Protein AF-A0A8C3APD3-F1 (afdb_monomer)

Secondary structure (DSSP, 8-state):
-HHHHHHHHHHHHHHHHHTTHHHHHHHHHHHHHHH--SSS-HHHHHHHHHHHHHHHHHSSSPPP-S--HHHHHHHHHHH-TT--S---HHHHHHHHHHHHHHHHHHHHHHHHHHHHHHHHHHHHHHHTT--

Structure (mmCIF, N/CA/C/O backbone):
data_AF-A0A8C3APD3-F1
#
_entry.id   AF-A0A8C3APD3-F1
#
loop_
_atom_site.group_PDB
_atom_site.id
_atom_site.type_symbol
_atom_site.label_atom_id
_atom_site.label_alt_id
_atom_site.label_comp_id
_atom_site.label_asym_id
_atom_site.label_entity_id
_atom_site.label_seq_id
_atom_site.pdbx_PDB_ins_code
_atom_site.Cartn_x
_atom_site.Cartn_y
_atom_site.Cartn_z
_atom_site.occupancy
_atom_site.B_iso_or_equiv
_atom_site.auth_seq_id
_atom_site.auth_comp_id
_atom_site.auth_asym_id
_atom_site.auth_atom_id
_atom_site.pdbx_PDB_model_num
ATOM 1 N N . MET A 1 1 ? -29.925 -11.216 24.680 1.00 54.53 1 MET A N 1
ATOM 2 C CA . MET A 1 1 ? -28.577 -10.603 24.605 1.00 54.53 1 MET A CA 1
ATOM 3 C C . MET A 1 1 ? -27.902 -10.815 23.244 1.00 54.53 1 MET A C 1
ATOM 5 O O . MET A 1 1 ? -27.224 -9.909 22.785 1.00 54.53 1 MET A O 1
ATOM 9 N N . GLU A 1 2 ? -28.153 -11.927 22.549 1.00 54.06 2 GLU A N 1
ATOM 10 C CA . GLU A 1 2 ? -27.568 -12.271 21.234 1.00 54.06 2 GLU A CA 1
ATOM 11 C C . GLU A 1 2 ? -27.875 -11.278 20.083 1.00 54.06 2 GLU A C 1
ATOM 13 O O . GLU A 1 2 ? -27.003 -10.958 19.279 1.00 54.06 2 GLU A O 1
ATOM 18 N N . LYS A 1 3 ? -29.074 -10.674 20.060 1.00 59.50 3 LYS A N 1
ATOM 19 C CA . LYS A 1 3 ? -29.443 -9.626 19.078 1.00 59.50 3 LYS A CA 1
ATOM 20 C C . LYS A 1 3 ? -28.635 -8.319 19.185 1.00 59.50 3 LYS A C 1
ATOM 22 O O . LYS A 1 3 ? -28.562 -7.578 18.218 1.00 59.50 3 LYS A O 1
ATOM 27 N N . MET A 1 4 ? -28.056 -8.002 20.348 1.00 57.38 4 MET A N 1
ATOM 28 C CA . MET A 1 4 ? -27.263 -6.771 20.524 1.00 57.38 4 MET A CA 1
ATOM 29 C C . MET A 1 4 ? -25.789 -6.961 20.154 1.00 57.38 4 MET A C 1
ATOM 31 O O . MET A 1 4 ? -25.156 -6.014 19.693 1.00 57.38 4 MET A O 1
ATOM 35 N N . ALA A 1 5 ? -25.243 -8.166 20.355 1.00 63.50 5 ALA A N 1
ATOM 36 C CA . ALA A 1 5 ? -23.884 -8.498 19.926 1.00 63.50 5 ALA A CA 1
ATOM 37 C C . ALA A 1 5 ? -23.772 -8.438 18.395 1.00 63.50 5 ALA A C 1
ATOM 39 O O . ALA A 1 5 ? -22.878 -7.783 17.870 1.00 63.50 5 ALA A O 1
ATOM 40 N N . THR A 1 6 ? -24.767 -8.990 17.699 1.00 82.56 6 THR A N 1
ATOM 41 C CA . THR A 1 6 ? -24.852 -8.979 16.231 1.00 82.56 6 THR A CA 1
ATOM 42 C C . THR A 1 6 ? -24.998 -7.573 15.645 1.00 82.56 6 THR A C 1
ATOM 44 O O . THR A 1 6 ? -24.350 -7.274 14.647 1.00 82.56 6 THR A O 1
ATOM 47 N N . GLN A 1 7 ? -25.763 -6.676 16.281 1.00 89.31 7 GLN A N 1
ATOM 48 C CA . GLN A 1 7 ? -25.862 -5.283 15.821 1.00 89.31 7 GLN A CA 1
ATOM 49 C C . GLN A 1 7 ? -24.523 -4.542 15.940 1.00 89.31 7 GLN A C 1
ATOM 51 O O . GLN A 1 7 ? -24.097 -3.883 14.999 1.00 89.31 7 GLN A O 1
ATOM 56 N N . ARG A 1 8 ? -23.815 -4.688 17.069 1.00 89.62 8 ARG A N 1
ATOM 57 C CA . ARG A 1 8 ? -22.493 -4.062 17.255 1.00 89.62 8 ARG A CA 1
ATOM 58 C C . ARG A 1 8 ? -21.458 -4.582 16.260 1.00 89.62 8 ARG A C 1
ATOM 60 O O . ARG A 1 8 ? -20.621 -3.816 15.792 1.00 89.62 8 ARG A O 1
ATOM 67 N N . GLU A 1 9 ? -21.502 -5.874 15.953 1.00 92.12 9 GLU A N 1
ATOM 68 C CA . GLU A 1 9 ? -20.635 -6.491 14.947 1.00 92.12 9 GLU A CA 1
ATOM 69 C C . GLU A 1 9 ? -20.929 -5.960 13.538 1.00 92.12 9 GLU A C 1
ATOM 71 O O . GLU A 1 9 ? -19.994 -5.661 12.795 1.00 92.12 9 GLU A O 1
ATOM 76 N N . GLN A 1 10 ? -22.207 -5.785 13.189 1.00 93.31 10 GLN A N 1
ATOM 77 C CA . GLN A 1 10 ? -22.621 -5.187 11.916 1.00 93.31 10 GLN A CA 1
ATOM 78 C C . GLN A 1 10 ? -22.168 -3.731 11.802 1.00 93.31 10 GLN A C 1
ATOM 80 O O . GLN A 1 10 ? -21.517 -3.376 10.822 1.00 93.31 10 GLN A O 1
ATOM 85 N N . ASP A 1 11 ? -22.409 -2.918 12.831 1.00 95.06 11 ASP A N 1
ATOM 86 C CA . ASP A 1 11 ? -21.998 -1.512 12.848 1.00 95.06 11 ASP A CA 1
ATOM 87 C C . ASP A 1 11 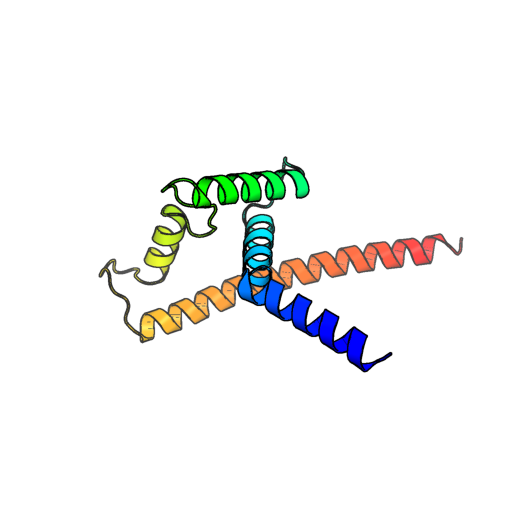? -20.469 -1.374 12.700 1.00 95.06 11 ASP A C 1
ATOM 89 O O . ASP A 1 11 ? -19.970 -0.501 11.982 1.00 95.06 11 ASP A O 1
ATOM 93 N N . ALA A 1 12 ? -19.702 -2.265 13.342 1.00 95.25 12 ALA A N 1
ATOM 94 C CA . ALA A 1 12 ? -18.250 -2.314 13.204 1.00 95.25 12 ALA A CA 1
ATOM 95 C C . ALA A 1 12 ? -17.817 -2.712 11.783 1.00 95.25 12 ALA A C 1
ATOM 97 O O . ALA A 1 12 ? -16.925 -2.079 11.212 1.00 95.25 12 ALA A O 1
ATOM 98 N N . ALA A 1 13 ? -18.446 -3.730 11.191 1.00 93.50 13 ALA A N 1
ATOM 99 C CA . ALA A 1 13 ? -18.159 -4.156 9.823 1.00 93.50 13 ALA A CA 1
ATOM 100 C C . ALA A 1 13 ? -18.458 -3.042 8.804 1.00 93.50 13 ALA A C 1
ATOM 102 O O . ALA A 1 13 ? -17.636 -2.769 7.921 1.00 93.50 13 ALA A O 1
ATOM 103 N N . ASP A 1 14 ? -19.583 -2.348 8.969 1.00 96.56 14 ASP A N 1
ATOM 104 C CA . ASP A 1 14 ? -19.981 -1.230 8.118 1.00 96.56 14 ASP A CA 1
ATOM 105 C C . ASP A 1 14 ? -19.019 -0.052 8.247 1.00 96.56 14 ASP A C 1
ATOM 107 O O . ASP A 1 14 ? -18.625 0.535 7.235 1.00 96.56 14 ASP A O 1
ATOM 111 N N . TYR A 1 15 ? -18.563 0.260 9.463 1.00 97.19 15 TYR A N 1
ATOM 112 C CA . TYR A 1 15 ? -17.534 1.274 9.680 1.00 97.19 15 TYR A CA 1
ATOM 113 C C . TYR A 1 15 ? -16.233 0.925 8.944 1.00 97.19 15 TYR A C 1
ATOM 115 O O . TYR A 1 15 ? -15.699 1.750 8.196 1.00 97.19 15 TYR A O 1
ATOM 123 N N . LEU A 1 16 ? -15.733 -0.306 9.099 1.00 96.56 16 LEU A N 1
ATOM 124 C CA . LEU A 1 16 ? -14.496 -0.751 8.448 1.00 96.56 16 LEU A CA 1
ATOM 125 C C . LEU A 1 16 ? -14.590 -0.656 6.923 1.00 96.56 16 LEU A C 1
ATOM 127 O O . LEU A 1 16 ? -13.653 -0.177 6.280 1.00 96.56 16 LEU A O 1
ATOM 131 N N . LYS A 1 17 ? -15.728 -1.067 6.354 1.00 95.12 17 LYS A N 1
ATOM 132 C CA . LYS A 1 17 ? -15.983 -1.018 4.912 1.00 95.12 17 LYS A CA 1
ATOM 133 C C . LYS A 1 17 ? -16.125 0.415 4.407 1.00 95.12 17 LYS A C 1
ATOM 135 O O . LYS A 1 17 ? -15.492 0.784 3.420 1.00 95.12 17 LYS A O 1
ATOM 140 N N . LYS A 1 18 ? -16.910 1.247 5.098 1.00 96.75 18 LYS A N 1
ATOM 141 C CA . LYS A 1 18 ? -17.112 2.664 4.755 1.00 96.75 18 LYS A CA 1
ATOM 142 C C . LYS A 1 18 ? -15.790 3.427 4.705 1.00 96.75 18 LYS A C 1
ATOM 144 O O . LYS A 1 18 ? -15.596 4.254 3.817 1.0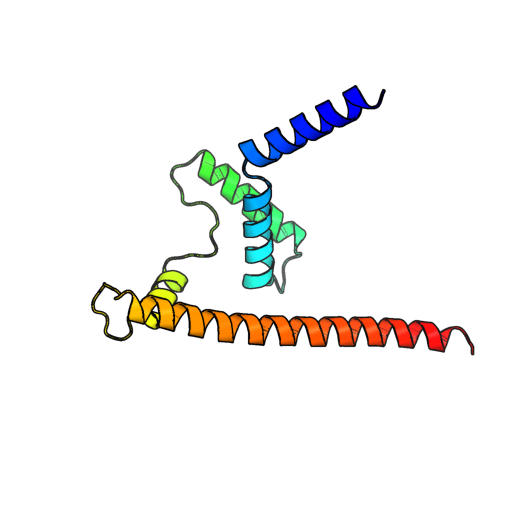0 96.75 18 LYS A O 1
ATOM 149 N N . HIS A 1 19 ? -14.883 3.135 5.633 1.00 94.50 19 HIS A N 1
ATOM 150 C CA . HIS A 1 19 ? -13.581 3.793 5.731 1.00 94.50 19 HIS A CA 1
ATOM 151 C C . HIS A 1 19 ? -12.449 3.060 4.997 1.00 94.50 19 HIS A C 1
ATOM 153 O O . HIS A 1 19 ? -11.302 3.495 5.088 1.00 94.50 19 HIS A O 1
ATOM 159 N N . LYS A 1 20 ? -12.754 1.987 4.251 1.00 93.94 20 LYS A N 1
ATOM 160 C CA . LYS A 1 20 ? -11.786 1.196 3.471 1.00 93.94 20 LYS A CA 1
ATOM 161 C C . LYS A 1 20 ? -10.565 0.746 4.285 1.00 93.94 20 LYS A C 1
ATOM 163 O O . LYS A 1 20 ? -9.421 0.770 3.823 1.00 93.94 20 LYS A O 1
ATOM 168 N N . ILE A 1 21 ? -10.801 0.395 5.551 1.00 94.94 21 ILE A N 1
ATOM 169 C CA . ILE A 1 21 ? -9.747 -0.039 6.475 1.00 94.94 21 ILE A CA 1
ATOM 170 C C . ILE A 1 21 ? -9.082 -1.346 6.008 1.00 94.94 21 ILE A C 1
ATOM 172 O O . ILE A 1 21 ?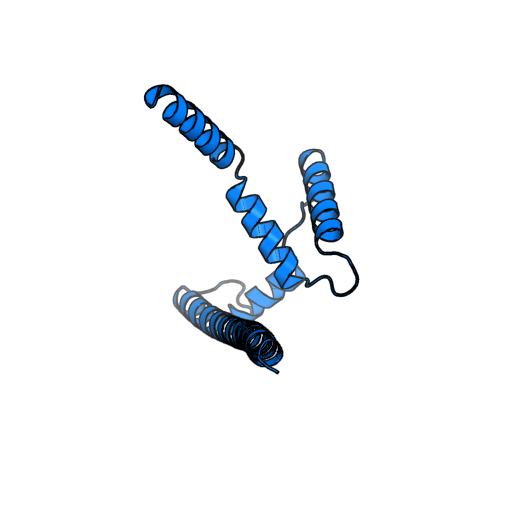 -7.853 -1.428 6.098 1.00 94.94 21 ILE A O 1
ATOM 176 N N . PRO A 1 22 ? -9.815 -2.351 5.480 1.00 92.75 22 PRO A N 1
ATOM 177 C CA . PRO A 1 22 ? -9.192 -3.552 4.922 1.00 92.75 22 PRO A CA 1
ATOM 178 C C . PRO A 1 22 ? -8.202 -3.245 3.790 1.00 92.75 22 PRO A C 1
ATOM 180 O O . PRO A 1 22 ? -7.073 -3.730 3.814 1.00 92.75 22 PRO A O 1
ATOM 183 N N . GLU A 1 23 ? -8.584 -2.386 2.848 1.00 90.75 23 GLU A N 1
ATOM 184 C CA . GLU A 1 23 ? -7.764 -1.992 1.700 1.00 90.75 23 GLU A CA 1
A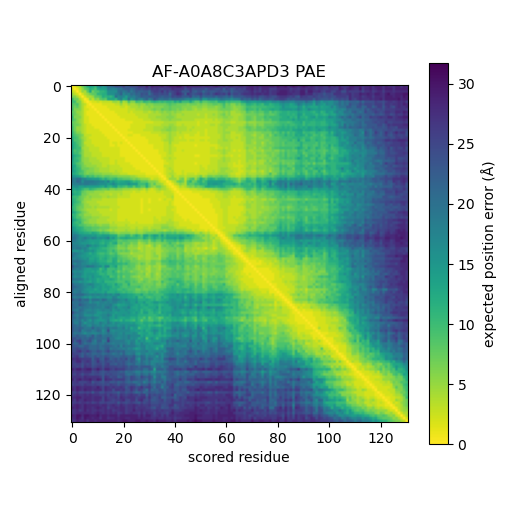TOM 185 C C . GLU A 1 23 ? -6.526 -1.199 2.141 1.00 90.75 23 GLU A C 1
ATOM 187 O O . GLU A 1 23 ? -5.426 -1.392 1.618 1.00 90.75 23 GLU A O 1
ATOM 192 N N . LEU A 1 24 ? -6.678 -0.337 3.152 1.00 91.69 24 LEU A N 1
ATOM 193 C CA . LEU A 1 24 ? -5.555 0.364 3.772 1.00 91.69 24 LEU A CA 1
ATOM 194 C C . LEU A 1 24 ? -4.547 -0.623 4.379 1.00 91.69 24 LEU A C 1
ATOM 196 O O . LEU A 1 24 ? -3.342 -0.490 4.152 1.00 91.69 24 LEU A O 1
ATOM 200 N N . LEU A 1 25 ? -5.022 -1.617 5.135 1.00 91.94 25 LEU A N 1
ATOM 201 C CA . LEU A 1 25 ? -4.163 -2.641 5.733 1.00 91.94 25 LEU A CA 1
ATOM 202 C C . LEU A 1 25 ? -3.479 -3.501 4.665 1.00 91.94 25 LEU A C 1
ATOM 204 O O . LEU A 1 25 ? -2.288 -3.797 4.792 1.00 91.94 25 LEU A O 1
ATOM 208 N N . GLU A 1 26 ? -4.185 -3.869 3.599 1.00 89.88 26 GLU A N 1
ATOM 209 C CA . GLU A 1 26 ? -3.612 -4.607 2.471 1.00 89.88 26 GLU A CA 1
ATOM 210 C C . GLU A 1 26 ? -2.486 -3.814 1.791 1.00 89.88 26 GLU A C 1
ATOM 212 O O . GLU A 1 26 ? -1.405 -4.356 1.543 1.00 89.88 26 GLU A O 1
ATOM 217 N N . ASN A 1 27 ? -2.676 -2.512 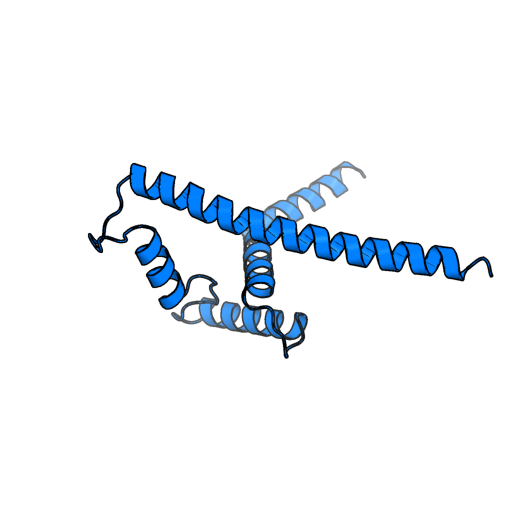1.568 1.00 89.06 27 ASN A N 1
ATOM 218 C CA . ASN A 1 27 ? -1.638 -1.657 0.994 1.00 89.06 27 ASN A CA 1
ATOM 219 C C . ASN A 1 27 ? -0.428 -1.513 1.936 1.00 89.06 27 ASN A C 1
ATOM 221 O O . ASN A 1 27 ? 0.713 -1.724 1.526 1.00 89.06 27 ASN A O 1
ATOM 225 N N . LEU A 1 28 ? -0.658 -1.217 3.221 1.00 90.50 28 LEU A N 1
ATOM 226 C CA . LEU A 1 28 ? 0.403 -1.074 4.227 1.00 90.50 28 LEU A CA 1
ATOM 227 C C . LEU A 1 28 ? 1.235 -2.352 4.385 1.00 90.50 28 LEU A C 1
ATOM 229 O O . LEU A 1 28 ? 2.467 -2.303 4.435 1.00 90.50 28 LEU A O 1
ATOM 233 N N . THR A 1 29 ? 0.574 -3.507 4.438 1.00 89.62 29 THR A N 1
ATOM 234 C CA . THR A 1 29 ? 1.259 -4.802 4.525 1.00 89.62 29 THR A CA 1
ATOM 235 C C . THR A 1 29 ? 2.020 -5.114 3.241 1.00 89.62 29 THR A C 1
ATOM 237 O O . THR A 1 29 ? 3.172 -5.547 3.307 1.00 89.62 29 THR A O 1
ATOM 240 N N . SER A 1 30 ? 1.445 -4.818 2.075 1.00 89.69 30 SER A N 1
ATOM 241 C CA . SER A 1 30 ? 2.129 -4.962 0.787 1.00 89.69 30 SER A CA 1
ATOM 242 C C . SER A 1 30 ? 3.376 -4.073 0.697 1.00 89.69 30 SER A C 1
ATOM 244 O O . SER A 1 30 ? 4.438 -4.556 0.298 1.00 89.69 30 SER A O 1
ATOM 246 N N . MET A 1 31 ? 3.301 -2.819 1.159 1.00 87.88 31 MET A N 1
ATOM 247 C CA . MET A 1 31 ? 4.452 -1.914 1.288 1.00 87.88 31 MET A CA 1
ATOM 248 C C . MET A 1 31 ? 5.526 -2.480 2.212 1.00 87.88 31 MET A C 1
ATOM 250 O O . MET A 1 31 ? 6.703 -2.490 1.851 1.00 87.88 31 MET A O 1
ATOM 254 N N . LEU A 1 32 ? 5.137 -3.022 3.366 1.00 89.56 32 LEU A N 1
ATOM 255 C CA . LEU A 1 32 ? 6.080 -3.626 4.303 1.00 89.56 32 LEU A CA 1
ATOM 256 C C . LEU A 1 32 ? 6.848 -4.800 3.672 1.00 89.56 32 LEU A C 1
ATOM 258 O O . LEU A 1 32 ? 8.064 -4.914 3.848 1.00 89.56 32 LEU A O 1
ATOM 262 N N . PHE A 1 33 ? 6.162 -5.661 2.915 1.00 86.00 33 PHE A N 1
ATOM 263 C CA . PHE A 1 33 ? 6.793 -6.793 2.231 1.00 86.00 33 PHE A CA 1
ATOM 264 C C . PHE A 1 33 ? 7.661 -6.376 1.045 1.00 86.00 33 PHE A C 1
ATOM 266 O O . PHE A 1 33 ? 8.706 -6.994 0.820 1.00 86.00 33 PHE A O 1
ATOM 273 N N . PHE A 1 34 ? 7.227 -5.364 0.293 1.00 84.12 34 PHE A N 1
ATOM 274 C CA . PHE A 1 34 ? 7.941 -4.863 -0.874 1.00 84.12 34 PHE A CA 1
ATOM 275 C C . PHE A 1 34 ? 9.236 -4.158 -0.477 1.00 84.12 34 PHE A C 1
ATOM 277 O O . PHE A 1 34 ? 10.313 -4.562 -0.912 1.00 84.12 34 PHE A O 1
ATOM 284 N N . TYR A 1 35 ? 9.137 -3.143 0.385 1.00 84.88 35 TYR A N 1
ATOM 285 C CA . TYR A 1 35 ? 10.290 -2.341 0.784 1.00 84.88 35 TYR A CA 1
ATOM 286 C C . TYR A 1 35 ? 11.208 -3.075 1.750 1.00 84.88 35 TYR A C 1
ATOM 288 O O . TYR A 1 35 ? 12.388 -2.743 1.802 1.00 84.88 35 TYR A O 1
ATOM 296 N N . ARG A 1 36 ? 10.675 -4.059 2.494 1.00 85.00 36 ARG A N 1
ATOM 297 C CA . ARG A 1 36 ? 11.381 -4.844 3.515 1.00 85.00 36 ARG A CA 1
ATOM 298 C C . ARG A 1 36 ? 12.350 -3.949 4.294 1.00 85.00 36 ARG A C 1
ATOM 300 O O . ARG A 1 36 ? 13.551 -4.009 4.027 1.00 85.00 36 ARG A O 1
ATOM 307 N N . PRO A 1 37 ? 11.856 -3.118 5.228 1.00 77.38 37 PRO A N 1
ATOM 308 C CA . PRO A 1 37 ? 12.694 -2.150 5.923 1.00 77.38 37 PRO A CA 1
ATOM 309 C C . PRO A 1 37 ? 13.794 -2.894 6.692 1.00 77.38 37 PRO A C 1
ATOM 311 O O . PRO A 1 37 ? 13.573 -3.432 7.770 1.00 77.38 37 PRO A O 1
ATOM 314 N N . GLY A 1 38 ? 14.976 -3.005 6.079 1.00 70.94 38 GLY A N 1
ATOM 315 C CA . GLY A 1 38 ? 16.077 -3.826 6.586 1.00 70.94 38 GLY A CA 1
ATOM 316 C C . GLY A 1 38 ? 16.794 -3.187 7.771 1.00 70.94 38 GLY A C 1
ATOM 317 O O . GLY A 1 38 ? 17.469 -3.881 8.521 1.00 70.94 38 GLY A O 1
ATOM 318 N N . GLN A 1 39 ? 16.629 -1.873 7.938 1.00 63.88 39 GLN A N 1
ATOM 319 C CA . GLN A 1 39 ? 17.281 -1.065 8.970 1.00 63.88 39 GLN A CA 1
ATOM 320 C C . GLN A 1 39 ? 16.282 -0.341 9.897 1.00 63.88 39 GLN A C 1
ATOM 322 O O . GLN A 1 39 ? 16.646 0.009 11.014 1.00 63.88 39 GLN A O 1
ATOM 327 N N . LYS A 1 40 ? 15.020 -0.150 9.477 1.00 78.06 40 LYS A N 1
ATOM 328 C CA . LYS A 1 40 ? 13.942 0.465 10.280 1.00 78.06 40 LYS A CA 1
ATOM 329 C C . LYS A 1 40 ? 13.048 -0.615 10.886 1.00 78.06 40 LYS A C 1
ATOM 331 O O . LYS A 1 40 ? 12.748 -1.610 10.224 1.00 78.06 40 LYS A O 1
ATOM 336 N N . LYS A 1 41 ? 12.559 -0.424 12.116 1.00 89.06 41 LYS A N 1
ATOM 337 C CA . LYS A 1 41 ? 11.589 -1.368 12.693 1.00 89.06 41 LYS A CA 1
ATOM 338 C C . LYS A 1 41 ? 10.282 -1.315 11.881 1.00 89.06 41 LYS A C 1
ATOM 340 O O . LYS A 1 41 ? 9.831 -0.219 11.550 1.00 89.06 41 LYS A O 1
ATOM 345 N N . PRO A 1 42 ? 9.613 -2.456 11.619 1.00 90.19 42 PRO A N 1
ATOM 346 C CA . PRO A 1 42 ? 8.359 -2.500 10.858 1.00 90.19 42 PRO A CA 1
ATOM 347 C C . PRO A 1 42 ? 7.295 -1.508 11.336 1.00 90.19 42 PRO A C 1
ATOM 349 O O . PRO A 1 42 ? 6.626 -0.872 10.531 1.00 90.19 42 PRO A O 1
ATOM 352 N N . ARG A 1 43 ? 7.172 -1.335 12.657 1.00 92.50 43 ARG A N 1
ATOM 353 C CA . ARG A 1 43 ? 6.234 -0.386 13.264 1.00 92.50 43 ARG A CA 1
ATOM 354 C C . ARG A 1 43 ? 6.532 1.063 12.876 1.00 92.50 43 ARG A C 1
ATOM 356 O O . ARG A 1 43 ? 5.609 1.787 12.541 1.00 92.50 43 ARG A O 1
ATOM 363 N N . GLU A 1 44 ? 7.793 1.481 12.942 1.00 93.19 44 GLU A N 1
ATOM 364 C CA . 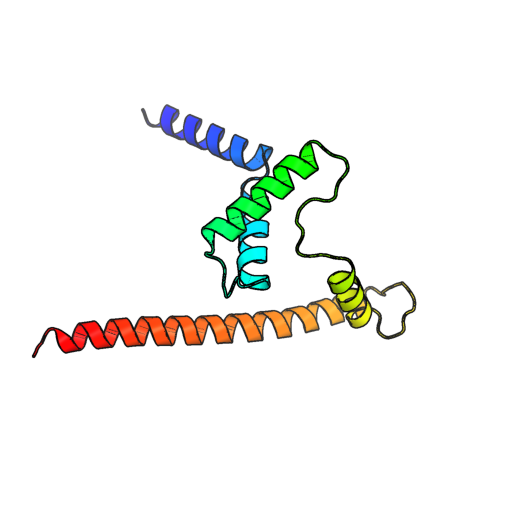GLU A 1 44 ? 8.203 2.859 12.631 1.00 93.19 44 GLU A CA 1
ATOM 365 C C . GLU A 1 44 ? 7.939 3.183 11.161 1.00 93.19 44 GLU A C 1
ATOM 367 O O . GLU A 1 44 ? 7.380 4.229 10.856 1.00 93.19 44 GLU A O 1
ATOM 372 N N . PHE A 1 45 ? 8.248 2.238 10.267 1.00 93.06 45 PHE A N 1
ATOM 373 C CA . PHE A 1 45 ? 7.910 2.352 8.851 1.00 93.06 45 PHE A CA 1
ATOM 374 C C . PHE A 1 45 ? 6.403 2.563 8.637 1.00 93.06 45 PHE A C 1
ATOM 376 O O . PHE A 1 45 ? 6.004 3.460 7.903 1.00 93.06 45 PHE A O 1
ATOM 383 N N . LEU A 1 46 ? 5.556 1.765 9.296 1.00 92.94 46 LEU A N 1
ATOM 384 C CA . LEU A 1 46 ? 4.100 1.878 9.163 1.00 92.94 46 LEU A CA 1
ATOM 385 C C . LEU A 1 46 ? 3.552 3.206 9.703 1.00 92.94 46 LEU A C 1
ATOM 387 O O . LEU A 1 46 ? 2.641 3.764 9.098 1.00 92.94 46 LEU A O 1
ATOM 391 N N . VAL A 1 47 ? 4.105 3.717 10.809 1.00 94.44 47 VAL A N 1
ATOM 392 C CA . VAL A 1 47 ? 3.733 5.037 11.349 1.00 94.44 47 VAL A CA 1
ATOM 393 C C . VAL A 1 47 ? 4.037 6.130 10.328 1.00 94.44 47 VAL A C 1
ATOM 395 O O . VAL A 1 47 ? 3.155 6.919 10.011 1.00 94.44 47 VAL A O 1
ATOM 398 N N . GLU A 1 48 ? 5.230 6.114 9.739 1.00 92.88 48 GLU A N 1
ATOM 399 C CA . GLU A 1 48 ? 5.644 7.088 8.725 1.00 92.88 48 GLU A CA 1
ATOM 400 C C . GLU A 1 48 ? 4.736 7.048 7.482 1.00 92.88 48 GLU A C 1
ATOM 402 O O . GLU A 1 48 ? 4.319 8.089 6.979 1.00 92.88 48 GLU A O 1
ATOM 407 N N . GLN A 1 49 ? 4.342 5.853 7.014 1.00 92.31 49 GLN A N 1
ATOM 408 C CA . GLN A 1 49 ? 3.378 5.741 5.911 1.00 92.31 49 GLN A CA 1
ATOM 409 C C . GLN A 1 49 ? 2.004 6.325 6.284 1.00 92.31 49 GLN A C 1
ATOM 411 O O . GLN A 1 49 ? 1.376 7.003 5.475 1.00 92.31 49 GLN A O 1
ATOM 416 N N . LEU A 1 50 ? 1.522 6.099 7.507 1.00 93.81 50 LEU A N 1
ATOM 417 C CA . LEU A 1 50 ? 0.244 6.652 7.965 1.00 93.81 50 LEU A CA 1
ATOM 418 C C . LEU A 1 50 ? 0.287 8.179 8.126 1.00 93.81 50 LEU A C 1
ATOM 420 O O . LEU A 1 50 ? -0.692 8.854 7.808 1.00 93.81 50 LEU A O 1
ATOM 424 N N . GLU A 1 51 ? 1.411 8.734 8.578 1.00 93.44 51 GLU A N 1
ATOM 425 C CA . GLU A 1 51 ? 1.627 10.182 8.666 1.00 93.44 51 GLU A CA 1
ATOM 426 C C . GLU A 1 51 ? 1.611 10.834 7.281 1.00 93.44 51 GLU A C 1
ATOM 428 O O . GLU A 1 51 ? 0.889 11.811 7.069 1.00 93.44 51 GLU A O 1
ATOM 433 N N . LEU A 1 52 ? 2.319 10.245 6.311 1.00 91.38 52 LEU A N 1
ATOM 434 C CA . LEU A 1 52 ? 2.289 10.691 4.916 1.00 91.38 52 LEU A CA 1
ATOM 435 C C . LEU A 1 52 ? 0.874 10.624 4.333 1.00 91.38 52 LEU A C 1
ATOM 437 O O . LEU A 1 52 ? 0.436 11.560 3.663 1.00 91.38 52 LEU A O 1
ATOM 441 N N . LEU A 1 53 ? 0.128 9.554 4.626 1.00 91.50 53 LEU A N 1
ATOM 442 C CA . LEU A 1 53 ? -1.259 9.424 4.188 1.00 91.50 53 LEU A CA 1
ATOM 443 C C . LEU A 1 53 ? -2.145 10.527 4.786 1.00 91.50 53 LEU A C 1
ATOM 445 O O . LEU A 1 53 ? -2.926 11.141 4.061 1.00 91.50 53 LEU A O 1
ATOM 449 N N . LYS A 1 54 ? -1.999 10.830 6.079 1.00 91.19 54 LYS A N 1
ATOM 450 C CA . LYS A 1 54 ? -2.745 11.909 6.742 1.00 91.19 54 LYS A CA 1
ATOM 451 C C . LYS A 1 54 ? -2.466 13.269 6.098 1.00 91.19 54 LYS A C 1
ATOM 453 O O . LYS A 1 54 ? -3.403 14.014 5.827 1.00 91.19 54 LYS A O 1
ATOM 458 N N . ILE A 1 55 ? -1.199 13.568 5.810 1.00 92.25 55 ILE A N 1
ATOM 459 C CA . ILE A 1 55 ? -0.800 14.805 5.124 1.00 92.25 55 ILE A CA 1
ATOM 460 C C . ILE A 1 55 ? -1.403 14.846 3.715 1.00 92.25 55 ILE A C 1
ATOM 462 O O . ILE A 1 55 ? -1.973 15.864 3.330 1.00 92.25 55 ILE A O 1
ATOM 466 N N . SER A 1 56 ? -1.357 13.741 2.964 1.00 89.69 56 SER A N 1
ATOM 467 C CA . SER A 1 56 ? -1.924 13.655 1.605 1.00 89.69 56 SER A CA 1
ATOM 468 C C . SER A 1 56 ? -3.447 13.802 1.543 1.00 89.69 56 SER A C 1
ATOM 470 O O . SER A 1 56 ? -3.989 14.160 0.510 1.00 89.69 56 SER A O 1
ATOM 472 N N . GLN A 1 57 ? -4.166 13.549 2.641 1.00 86.38 57 GLN A N 1
ATOM 473 C CA . GLN A 1 57 ? -5.607 13.820 2.700 1.00 86.38 57 GLN A CA 1
ATOM 474 C C . GLN A 1 57 ? -5.908 15.315 2.861 1.00 86.38 57 GLN A C 1
ATOM 476 O O . GLN A 1 57 ? -6.978 15.774 2.473 1.00 86.38 57 GLN A O 1
ATOM 481 N N . GLN A 1 58 ? -4.983 16.066 3.462 1.00 87.50 58 GLN A N 1
ATOM 482 C CA . GLN A 1 58 ? -5.136 17.493 3.767 1.00 87.50 58 GLN A CA 1
ATOM 483 C C . GLN A 1 58 ? -4.458 18.401 2.734 1.00 87.50 58 GLN A C 1
ATOM 485 O O . GLN A 1 58 ? -4.720 19.599 2.687 1.00 87.50 58 GLN A O 1
ATOM 490 N N . SER A 1 59 ? -3.575 17.837 1.916 1.00 82.06 59 SER A N 1
ATOM 491 C CA . SER A 1 59 ? -2.790 18.527 0.897 1.00 82.06 59 SER A CA 1
ATOM 492 C C . SER A 1 59 ? -3.020 17.863 -0.455 1.00 82.06 59 SER A C 1
ATOM 494 O O . SER A 1 59 ? -3.314 16.679 -0.519 1.00 82.06 59 SER A O 1
ATOM 496 N N . ASN A 1 60 ? -2.845 18.586 -1.561 1.00 78.31 60 ASN A N 1
ATOM 497 C CA . ASN A 1 60 ? -2.977 18.007 -2.906 1.00 78.31 60 ASN A CA 1
ATOM 498 C C . ASN A 1 60 ? -1.732 17.184 -3.322 1.00 78.31 60 ASN A C 1
ATOM 500 O O . ASN A 1 60 ? -1.315 17.202 -4.478 1.00 78.31 60 ASN A O 1
ATOM 504 N N . ILE A 1 61 ? -1.076 16.541 -2.351 1.00 81.75 61 ILE A N 1
ATOM 505 C CA . ILE A 1 61 ? 0.146 15.753 -2.523 1.00 81.75 61 ILE A CA 1
ATOM 506 C C . ILE A 1 61 ? -0.245 14.280 -2.623 1.00 81.75 61 ILE A C 1
ATOM 508 O O . ILE A 1 61 ? -1.117 13.806 -1.901 1.00 81.75 61 ILE A O 1
ATOM 512 N N . ASN A 1 62 ? 0.433 13.536 -3.495 1.00 78.81 62 ASN A N 1
ATOM 513 C CA . ASN A 1 62 ? 0.204 12.103 -3.640 1.00 78.81 62 ASN A CA 1
ATOM 514 C C . ASN A 1 62 ? 0.561 11.354 -2.348 1.00 78.81 62 ASN A C 1
ATOM 516 O O . ASN A 1 62 ? 1.663 11.496 -1.818 1.00 78.81 62 ASN A O 1
ATOM 520 N N . GLY A 1 63 ? -0.369 10.527 -1.871 1.00 80.00 63 GLY A N 1
ATOM 521 C CA . GLY A 1 63 ? -0.144 9.647 -0.730 1.00 80.00 63 GLY A CA 1
ATOM 522 C C . GLY A 1 63 ? 0.850 8.515 -1.022 1.00 80.00 63 GLY A C 1
ATOM 523 O O . GLY A 1 63 ? 1.231 8.280 -2.175 1.00 80.00 63 GLY A O 1
ATOM 524 N N . PRO A 1 64 ? 1.270 7.783 0.020 1.00 82.81 64 PRO A N 1
ATOM 525 C CA . PRO A 1 64 ? 2.175 6.651 -0.129 1.00 82.81 64 PRO A CA 1
ATOM 526 C C . PRO A 1 64 ? 1.549 5.553 -0.999 1.00 82.81 64 PRO A C 1
ATOM 528 O O . PRO A 1 64 ? 0.422 5.108 -0.768 1.00 82.81 64 PRO A O 1
ATOM 531 N N . SER A 1 65 ? 2.298 5.107 -2.008 1.00 80.38 65 SER A N 1
ATOM 532 C CA . SER A 1 65 ? 1.864 4.105 -2.982 1.00 80.38 65 SER A CA 1
ATOM 533 C C . SER A 1 65 ? 3.027 3.205 -3.390 1.00 80.38 65 SER A C 1
ATOM 535 O O . SER A 1 65 ? 4.143 3.673 -3.613 1.00 80.38 65 SER A O 1
ATOM 537 N N . LEU A 1 66 ? 2.740 1.911 -3.556 1.00 77.06 66 LEU A N 1
ATOM 538 C CA . LEU A 1 66 ? 3.652 0.935 -4.168 1.00 77.06 66 LEU A CA 1
ATOM 539 C C . LEU A 1 66 ? 3.949 1.242 -5.640 1.00 77.06 66 LEU A C 1
ATOM 541 O O . LEU A 1 66 ? 5.036 0.946 -6.148 1.00 77.06 66 LEU A O 1
ATOM 545 N N . PHE A 1 67 ? 2.966 1.818 -6.330 1.00 74.62 67 PHE A N 1
ATOM 546 C CA . PHE A 1 67 ? 3.052 2.178 -7.736 1.00 74.62 67 PHE A CA 1
ATOM 547 C C . PHE A 1 67 ? 3.559 3.609 -7.850 1.00 74.62 67 PHE A C 1
ATOM 549 O O . PHE A 1 67 ? 2.788 4.562 -7.945 1.00 74.62 67 PHE A O 1
ATOM 556 N N . ASN A 1 68 ? 4.880 3.754 -7.810 1.00 80.31 68 ASN A N 1
ATOM 557 C CA . ASN A 1 68 ? 5.535 4.990 -8.210 1.00 80.31 68 ASN A CA 1
ATOM 558 C C . ASN A 1 68 ? 5.808 4.979 -9.723 1.00 80.31 68 ASN A C 1
ATOM 560 O O . ASN A 1 68 ? 5.705 3.942 -10.382 1.00 80.31 68 ASN A O 1
ATOM 564 N N . LYS A 1 69 ? 6.176 6.142 -10.268 1.00 79.12 69 LYS A N 1
ATOM 565 C CA . LYS A 1 69 ? 6.449 6.307 -11.700 1.00 79.12 69 LYS A CA 1
ATOM 566 C C . LYS A 1 69 ? 7.453 5.275 -12.230 1.00 79.12 69 LYS A C 1
ATOM 568 O O . LYS A 1 69 ? 7.166 4.619 -13.216 1.00 79.12 69 LYS A O 1
ATOM 573 N N . ALA A 1 70 ? 8.566 5.060 -11.529 1.00 80.12 70 ALA A N 1
ATOM 574 C CA . ALA A 1 70 ? 9.604 4.124 -11.963 1.00 80.12 70 ALA A CA 1
ATOM 575 C C . ALA A 1 70 ? 9.112 2.664 -12.025 1.00 80.12 70 ALA A C 1
ATOM 577 O O . ALA A 1 70 ? 9.404 1.945 -12.978 1.00 80.12 70 ALA A O 1
ATOM 578 N N . ASN A 1 71 ? 8.336 2.225 -11.029 1.00 80.62 71 ASN A N 1
ATOM 579 C CA . ASN A 1 71 ? 7.763 0.880 -10.998 1.00 80.62 71 ASN A CA 1
ATOM 580 C C . ASN A 1 71 ? 6.678 0.715 -12.070 1.00 80.62 71 ASN A C 1
ATOM 582 O O . ASN A 1 71 ? 6.570 -0.355 -12.665 1.00 80.62 71 ASN A O 1
ATOM 586 N N . LEU A 1 72 ? 5.890 1.763 -12.327 1.00 82.06 72 LEU A N 1
ATOM 587 C CA . LEU A 1 72 ? 4.903 1.773 -13.404 1.00 82.06 72 LEU A CA 1
ATOM 588 C C . LEU A 1 72 ? 5.579 1.706 -14.771 1.00 82.06 72 LEU A C 1
ATOM 590 O O . LEU A 1 72 ? 5.195 0.858 -15.566 1.00 82.06 72 LEU A O 1
ATOM 594 N N . ASP A 1 73 ? 6.615 2.509 -15.016 1.00 83.69 73 ASP A N 1
ATOM 595 C CA . ASP A 1 73 ? 7.393 2.480 -16.260 1.00 83.69 73 ASP A CA 1
ATOM 596 C C . ASP A 1 73 ? 7.971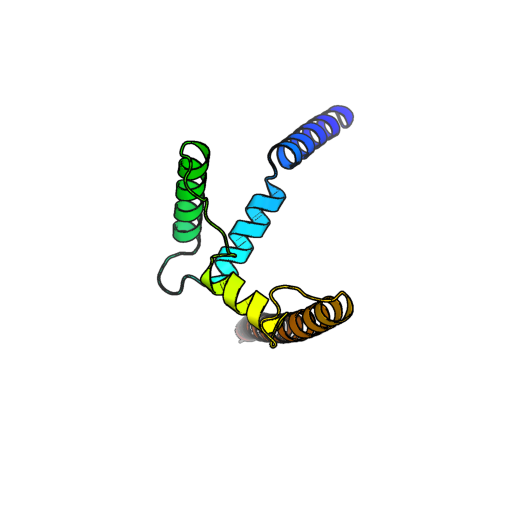 1.075 -16.511 1.00 83.69 73 ASP A C 1
ATOM 598 O O . ASP A 1 73 ? 7.903 0.559 -17.625 1.00 83.69 73 ASP A O 1
ATOM 602 N N . ALA A 1 74 ? 8.459 0.403 -15.462 1.00 83.38 74 ALA A N 1
ATOM 603 C CA . ALA A 1 74 ? 8.925 -0.979 -15.551 1.00 83.38 74 ALA A CA 1
ATOM 604 C C . ALA A 1 74 ? 7.796 -1.972 -15.888 1.00 83.38 74 ALA A C 1
ATOM 606 O O . ALA A 1 74 ? 7.985 -2.851 -16.727 1.00 83.38 74 ALA A O 1
ATOM 607 N N . VAL A 1 75 ? 6.620 -1.844 -15.261 1.00 81.12 75 VAL A N 1
ATOM 608 C CA . VAL A 1 75 ? 5.452 -2.686 -15.580 1.00 81.12 75 VAL A CA 1
ATOM 609 C C . VAL A 1 75 ? 4.990 -2.444 -17.017 1.00 81.12 75 VAL A C 1
ATOM 611 O O . VAL A 1 75 ? 4.757 -3.407 -17.742 1.00 81.12 75 VAL A O 1
ATOM 614 N N . PHE A 1 76 ? 4.923 -1.189 -17.461 1.00 80.62 76 PHE A N 1
ATOM 615 C CA . PHE A 1 76 ? 4.591 -0.850 -18.843 1.00 80.62 76 PHE A CA 1
ATOM 616 C C . PHE A 1 76 ? 5.616 -1.410 -19.825 1.00 80.62 76 PHE A C 1
ATOM 618 O O . PHE A 1 76 ? 5.211 -1.998 -20.816 1.00 80.62 76 PHE A O 1
ATOM 625 N N . GLY A 1 77 ? 6.915 -1.344 -19.526 1.00 82.06 77 GLY A N 1
ATOM 626 C CA . GLY A 1 77 ? 7.943 -1.961 -20.368 1.00 82.06 77 GLY A CA 1
ATOM 627 C C . GLY A 1 77 ? 7.826 -3.488 -20.473 1.00 82.06 77 GLY A C 1
ATOM 628 O O . GLY A 1 77 ? 8.164 -4.061 -21.505 1.00 82.06 77 GLY A O 1
ATOM 629 N N . ILE A 1 78 ? 7.315 -4.160 -19.434 1.00 82.44 78 ILE A N 1
ATOM 630 C CA . ILE A 1 78 ? 7.033 -5.606 -19.478 1.00 82.44 78 ILE A CA 1
ATOM 631 C C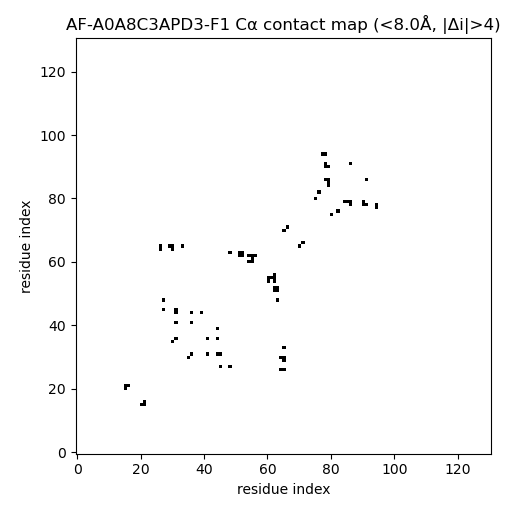 . ILE A 1 78 ? 5.801 -5.905 -20.343 1.00 82.44 78 ILE A C 1
ATOM 633 O O . ILE A 1 78 ? 5.780 -6.912 -21.051 1.00 82.44 78 ILE A O 1
ATOM 637 N N . LEU A 1 79 ? 4.766 -5.065 -20.264 1.00 81.38 79 LEU A N 1
ATOM 638 C CA . LEU A 1 79 ? 3.492 -5.276 -20.959 1.00 81.38 79 LEU A CA 1
ATOM 639 C C . LEU A 1 79 ? 3.507 -4.787 -22.418 1.00 81.38 79 LEU A C 1
ATOM 641 O O . LEU A 1 79 ? 2.794 -5.341 -23.251 1.00 81.38 79 LEU A O 1
ATOM 645 N N . ASP A 1 80 ? 4.327 -3.784 -22.722 1.00 84.75 80 ASP A N 1
ATOM 646 C CA . ASP A 1 80 ? 4.508 -3.159 -24.033 1.00 84.75 80 ASP A CA 1
ATOM 647 C C . ASP A 1 80 ? 6.005 -3.088 -24.399 1.00 84.75 80 ASP A C 1
ATOM 649 O O . ASP A 1 80 ? 6.611 -2.012 -24.428 1.00 84.75 80 ASP A O 1
ATOM 653 N N . PRO A 1 81 ? 6.644 -4.234 -24.696 1.00 80.75 81 PRO A N 1
ATOM 654 C CA . PRO A 1 81 ? 8.058 -4.265 -25.069 1.00 80.75 81 PRO A CA 1
ATOM 655 C C . PRO A 1 81 ? 8.345 -3.548 -26.398 1.00 80.75 81 PRO A C 1
ATOM 657 O O . PRO A 1 81 ? 9.493 -3.210 -26.679 1.00 80.75 81 PRO A O 1
ATOM 660 N N . ALA A 1 82 ? 7.317 -3.316 -27.221 1.00 84.75 82 ALA A N 1
ATOM 661 C CA . ALA A 1 82 ? 7.423 -2.598 -28.487 1.00 84.75 82 ALA A CA 1
ATOM 662 C C . ALA A 1 82 ? 7.253 -1.072 -28.332 1.00 84.75 82 ALA A C 1
ATOM 664 O O . ALA A 1 82 ? 7.384 -0.353 -29.324 1.00 84.75 82 ALA A O 1
ATOM 665 N N . ASN A 1 83 ? 6.985 -0.578 -27.114 1.00 84.62 83 ASN A N 1
ATOM 666 C CA . ASN A 1 83 ? 6.762 0.835 -26.790 1.00 84.62 83 ASN A CA 1
ATOM 667 C C . ASN A 1 83 ? 5.701 1.507 -27.686 1.00 84.62 83 ASN A C 1
ATOM 669 O O . ASN A 1 83 ? 5.828 2.664 -28.097 1.00 84.62 83 ASN A O 1
ATOM 673 N N . GLN A 1 84 ? 4.649 0.760 -28.014 1.00 84.62 84 GLN A N 1
ATOM 674 C CA . GLN A 1 84 ? 3.533 1.198 -28.848 1.00 84.62 84 GLN A CA 1
ATOM 675 C C . GLN A 1 84 ? 2.555 2.119 -28.099 1.00 84.62 84 GLN A C 1
ATOM 677 O O . GLN A 1 84 ? 1.626 2.658 -28.707 1.00 84.62 84 GLN A O 1
ATOM 682 N N . LYS A 1 85 ? 2.764 2.323 -26.790 1.00 84.25 85 LYS A N 1
ATOM 683 C CA . LYS A 1 85 ? 1.936 3.116 -25.864 1.00 84.25 85 LYS A CA 1
ATOM 684 C C . LYS A 1 85 ? 0.507 2.594 -25.707 1.00 84.25 85 LYS A C 1
ATOM 686 O O . LYS A 1 85 ? -0.360 3.296 -25.189 1.00 84.25 85 LYS A O 1
ATOM 691 N N . HIS A 1 86 ? 0.264 1.365 -26.141 1.00 82.00 86 HIS A N 1
ATOM 692 C CA . HIS A 1 86 ? -0.986 0.649 -25.963 1.00 82.00 86 HIS A CA 1
ATOM 693 C C . HIS A 1 86 ? -0.692 -0.847 -25.874 1.00 82.00 86 HIS A C 1
ATOM 695 O O . HIS A 1 86 ? 0.294 -1.329 -26.423 1.00 82.00 86 HIS A O 1
ATOM 701 N N . ILE A 1 87 ? -1.562 -1.576 -25.179 1.00 82.31 87 ILE A N 1
ATOM 702 C CA . ILE A 1 87 ? -1.475 -3.030 -25.063 1.00 82.31 87 ILE A CA 1
ATOM 703 C C . ILE A 1 87 ? -2.750 -3.653 -25.613 1.00 82.31 87 ILE A C 1
ATOM 705 O O . ILE A 1 87 ? -3.862 -3.222 -25.308 1.00 82.31 87 ILE A O 1
ATOM 709 N N . THR A 1 88 ? -2.591 -4.682 -26.433 1.00 86.19 88 THR A N 1
ATOM 710 C CA . THR A 1 88 ? -3.700 -5.530 -26.866 1.00 86.19 88 THR A CA 1
ATOM 711 C C . THR A 1 88 ? -4.142 -6.439 -25.721 1.00 86.19 88 THR A C 1
ATOM 713 O O . THR A 1 88 ? -3.374 -6.756 -24.808 1.00 86.19 88 THR A O 1
ATOM 716 N N . PHE A 1 89 ? -5.381 -6.927 -25.778 1.00 84.88 89 PHE A N 1
ATOM 717 C CA . PHE A 1 89 ? -5.894 -7.870 -24.782 1.00 84.88 89 PHE A CA 1
ATOM 718 C C . PHE A 1 89 ? -5.039 -9.148 -24.675 1.00 84.88 89 PHE A C 1
ATOM 720 O O . PHE A 1 89 ? -4.829 -9.668 -23.579 1.00 84.88 89 PHE A O 1
ATOM 727 N N . ALA A 1 90 ? -4.493 -9.623 -25.800 1.00 84.25 90 ALA A N 1
ATOM 728 C CA . ALA A 1 90 ? -3.588 -10.770 -25.829 1.00 84.25 90 ALA A CA 1
ATOM 729 C C . ALA A 1 90 ? -2.284 -10.494 -25.057 1.00 84.25 90 ALA A C 1
ATOM 731 O O . ALA A 1 90 ? -1.889 -11.300 -24.215 1.00 84.25 90 ALA A O 1
ATOM 732 N N . GLN A 1 91 ? -1.661 -9.328 -25.272 1.00 78.81 91 GLN A N 1
ATOM 733 C CA . GLN A 1 91 ? -0.461 -8.903 -24.537 1.00 78.81 91 GLN A CA 1
ATOM 734 C C . GLN A 1 91 ? -0.736 -8.745 -23.039 1.00 78.81 91 GLN A C 1
ATOM 736 O O . GLN A 1 91 ? 0.053 -9.210 -22.218 1.00 78.81 91 GLN A O 1
ATOM 741 N N . TYR A 1 92 ? -1.884 -8.169 -22.669 1.00 81.75 92 TYR A N 1
ATOM 742 C CA . TYR A 1 92 ? -2.315 -8.087 -21.273 1.00 81.75 92 TYR A CA 1
ATOM 743 C C . TYR A 1 92 ? -2.419 -9.476 -20.626 1.00 81.75 92 TYR A C 1
ATOM 745 O O . TYR A 1 92 ? -1.835 -9.703 -19.566 1.00 81.75 92 TYR A O 1
ATOM 753 N N . LYS A 1 93 ? -3.103 -10.430 -21.275 1.00 83.38 93 LYS A N 1
ATOM 754 C CA . LYS A 1 93 ? -3.257 -11.802 -20.760 1.00 83.38 93 LYS A CA 1
ATOM 755 C C . LYS A 1 93 ? -1.923 -12.527 -20.611 1.00 83.38 93 LYS A C 1
ATOM 757 O O . LYS A 1 93 ? -1.715 -13.272 -19.653 1.00 83.38 93 LYS A O 1
ATOM 762 N N . GLN A 1 94 ? -1.001 -12.283 -21.531 1.00 80.56 94 GLN A N 1
ATOM 763 C CA . GLN A 1 94 ? 0.336 -12.853 -21.469 1.00 80.56 94 GLN A CA 1
ATOM 764 C C . GLN A 1 94 ? 1.164 -12.236 -20.333 1.00 80.56 94 GLN A C 1
ATOM 766 O O . GLN A 1 94 ? 1.820 -12.961 -19.583 1.00 80.56 94 GLN A O 1
ATOM 771 N N . GLY A 1 95 ? 1.068 -10.920 -20.141 1.00 78.19 95 GLY A N 1
ATOM 772 C CA . GLY A 1 95 ? 1.656 -10.210 -19.008 1.00 78.19 95 GLY A CA 1
ATOM 773 C C . GLY A 1 95 ? 1.116 -10.678 -17.657 1.00 78.19 95 GLY A C 1
ATOM 774 O O . GLY A 1 95 ? 1.899 -10.945 -16.745 1.00 78.19 95 GLY A O 1
ATOM 775 N N . GLU A 1 96 ? -0.204 -10.864 -17.546 1.00 77.12 96 GLU A N 1
ATOM 776 C CA . GLU A 1 96 ? -0.868 -11.445 -16.373 1.00 77.12 96 GLU A CA 1
ATOM 777 C C . GLU A 1 96 ? -0.247 -12.803 -16.019 1.00 77.12 96 GLU A C 1
ATOM 779 O O . GLU A 1 96 ? 0.183 -13.001 -14.883 1.00 77.12 96 GLU A O 1
ATOM 784 N N . HIS A 1 97 ? -0.102 -13.701 -17.001 1.00 79.19 97 HIS A N 1
ATOM 785 C CA . HIS A 1 97 ? 0.494 -15.027 -16.813 1.00 79.19 97 HIS A CA 1
ATOM 786 C C . HIS A 1 97 ? 1.967 -14.970 -16.361 1.00 79.19 97 HIS A C 1
ATOM 788 O O . HIS A 1 97 ? 2.379 -15.701 -15.451 1.00 79.19 97 HIS A O 1
ATOM 794 N N . VAL A 1 98 ? 2.776 -14.087 -16.957 1.00 79.50 98 VAL A N 1
ATOM 795 C CA . VAL A 1 98 ? 4.190 -13.898 -16.584 1.00 79.50 98 VAL A CA 1
ATOM 796 C C . VAL A 1 98 ? 4.315 -13.366 -15.154 1.00 79.50 98 VAL A C 1
ATOM 798 O O . VAL A 1 98 ? 5.078 -13.919 -14.355 1.00 79.50 98 VAL A O 1
ATOM 801 N N . ILE A 1 99 ? 3.538 -12.339 -14.799 1.00 72.75 99 ILE A N 1
ATOM 802 C CA . ILE A 1 99 ? 3.528 -11.752 -13.452 1.00 72.75 99 ILE A CA 1
ATOM 803 C C . ILE A 1 99 ? 3.072 -12.794 -12.425 1.00 72.75 99 ILE A C 1
ATOM 805 O O . ILE A 1 99 ? 3.731 -12.958 -11.394 1.00 72.75 99 ILE A O 1
ATOM 809 N N . TRP A 1 100 ? 2.016 -13.556 -12.726 1.00 67.81 100 TRP A N 1
ATOM 810 C CA . TRP A 1 100 ? 1.537 -14.647 -11.875 1.00 67.81 100 TRP A CA 1
ATOM 811 C C . TRP A 1 100 ? 2.625 -15.689 -11.615 1.00 67.81 100 TRP A C 1
ATOM 813 O O . TRP A 1 100 ? 2.899 -16.029 -10.462 1.00 67.81 100 TRP A O 1
ATOM 823 N N . THR A 1 101 ? 3.308 -16.139 -12.669 1.00 75.94 101 THR A N 1
ATOM 824 C CA . THR A 1 101 ? 4.384 -17.137 -12.584 1.00 75.94 101 THR A CA 1
ATOM 825 C C . THR A 1 101 ? 5.527 -16.657 -11.686 1.00 75.94 101 THR A C 1
ATOM 827 O O . THR A 1 101 ? 6.024 -17.397 -10.829 1.00 75.94 101 THR A O 1
ATOM 830 N N . VAL A 1 102 ? 5.940 -15.396 -11.835 1.00 70.19 102 VAL A N 1
ATOM 831 C CA . VAL A 1 102 ? 7.004 -14.792 -11.019 1.00 70.19 102 VAL A CA 1
ATOM 832 C C . VAL A 1 102 ? 6.565 -14.624 -9.561 1.00 70.19 102 VAL A C 1
ATOM 834 O O . VAL A 1 102 ? 7.328 -14.961 -8.645 1.00 70.19 102 VAL A O 1
ATOM 837 N N . TYR A 1 103 ? 5.341 -14.142 -9.331 1.00 65.12 103 TYR A N 1
ATOM 838 C CA . TYR A 1 103 ? 4.785 -13.915 -7.999 1.00 65.12 103 TYR A CA 1
ATOM 839 C C . TYR A 1 103 ? 4.642 -15.227 -7.214 1.00 65.12 103 TYR A C 1
ATOM 841 O O . TYR A 1 103 ? 5.167 -15.345 -6.100 1.00 65.12 103 TYR A O 1
ATOM 849 N N . TYR A 1 104 ? 4.037 -16.257 -7.814 1.00 60.75 104 TYR A N 1
ATOM 850 C CA . TYR A 1 104 ? 3.855 -17.565 -7.177 1.00 60.75 104 TYR A CA 1
ATOM 851 C C . TYR A 1 104 ? 5.193 -18.234 -6.848 1.00 60.75 104 TYR A C 1
ATOM 853 O O . TYR A 1 104 ? 5.402 -18.731 -5.737 1.00 60.75 104 TYR A O 1
ATOM 861 N N . ARG A 1 105 ? 6.164 -18.166 -7.767 1.00 59.94 105 ARG A N 1
ATOM 862 C CA . ARG A 1 105 ? 7.498 -18.753 -7.574 1.00 59.94 105 ARG A CA 1
ATOM 863 C C . ARG A 1 105 ? 8.290 -18.087 -6.442 1.00 59.94 105 ARG A C 1
ATOM 865 O O . ARG A 1 105 ? 9.115 -18.751 -5.804 1.00 59.94 105 ARG A O 1
ATOM 872 N N . ARG A 1 106 ? 8.075 -16.790 -6.183 1.00 58.16 106 ARG A N 1
ATOM 873 C CA . ARG A 1 106 ? 8.684 -16.072 -5.045 1.00 58.16 106 ARG A CA 1
ATOM 874 C C . ARG A 1 106 ? 7.946 -16.347 -3.734 1.00 58.16 106 ARG A C 1
ATOM 876 O O . ARG A 1 106 ? 8.608 -16.623 -2.733 1.00 58.16 106 ARG A O 1
ATOM 883 N N . ARG A 1 107 ? 6.608 -16.344 -3.736 1.00 53.78 107 ARG A N 1
ATOM 884 C CA . ARG A 1 107 ? 5.783 -16.618 -2.546 1.00 53.78 107 ARG A CA 1
ATOM 885 C C . ARG A 1 107 ? 5.969 -18.052 -2.038 1.00 53.78 107 ARG A C 1
ATOM 887 O O . ARG A 1 107 ? 6.187 -18.224 -0.844 1.00 53.78 107 ARG A O 1
ATOM 894 N N . HIS A 1 108 ? 6.025 -19.051 -2.922 1.00 57.59 108 HIS A N 1
ATOM 895 C CA . HIS A 1 108 ? 6.267 -20.452 -2.547 1.00 57.59 108 HIS A CA 1
ATOM 896 C C . HIS A 1 108 ? 7.662 -20.670 -1.935 1.00 57.59 108 HIS A C 1
ATOM 898 O O . HIS A 1 108 ? 7.800 -21.338 -0.914 1.00 57.59 108 HIS A O 1
ATOM 904 N N . ARG A 1 109 ? 8.711 -20.045 -2.495 1.00 58.50 109 ARG A N 1
ATOM 905 C CA . ARG A 1 109 ? 10.072 -20.111 -1.923 1.00 58.50 109 ARG A CA 1
ATOM 906 C C . ARG A 1 109 ? 10.186 -19.425 -0.562 1.00 58.50 109 ARG A C 1
ATOM 908 O O . ARG A 1 109 ? 10.974 -19.862 0.272 1.00 58.50 109 ARG A O 1
ATOM 915 N N . LEU A 1 110 ? 9.447 -18.340 -0.340 1.00 58.94 110 LEU A N 1
ATOM 916 C CA . LEU A 1 110 ? 9.423 -17.654 0.953 1.00 58.94 110 LEU A CA 1
ATOM 917 C C . LEU A 1 110 ? 8.640 -18.458 1.994 1.00 58.94 110 LEU A C 1
ATOM 919 O O . LEU A 1 110 ? 9.131 -18.624 3.107 1.00 58.94 110 LEU A O 1
ATOM 923 N N . TRP A 1 111 ? 7.486 -19.015 1.620 1.00 54.78 111 TRP A N 1
ATOM 924 C CA . TRP A 1 111 ? 6.677 -19.860 2.498 1.00 54.78 111 TRP A CA 1
ATOM 925 C C . TRP A 1 111 ? 7.382 -21.168 2.862 1.00 54.78 111 TRP A C 1
ATOM 927 O O . TRP A 1 111 ? 7.402 -21.516 4.039 1.00 54.78 111 TRP A O 1
ATOM 937 N N . SER A 1 112 ? 8.053 -21.839 1.920 1.00 59.81 112 SER A N 1
ATOM 938 C CA . SER A 1 112 ? 8.789 -23.072 2.233 1.00 59.81 112 SER A CA 1
ATOM 939 C C . SER A 1 112 ? 9.970 -22.820 3.173 1.00 59.81 112 SER A C 1
ATOM 941 O O . SER A 1 112 ? 10.182 -23.577 4.116 1.00 59.81 112 SER A O 1
ATOM 943 N N . ARG A 1 113 ? 10.715 -21.721 2.984 1.00 60.12 113 ARG A N 1
ATOM 944 C CA . ARG A 1 113 ? 11.842 -21.357 3.863 1.00 60.12 113 ARG A CA 1
ATOM 945 C C . ARG A 1 113 ? 11.377 -20.869 5.231 1.00 60.12 113 ARG A C 1
ATOM 947 O O . ARG A 1 113 ? 12.050 -21.138 6.222 1.00 60.12 113 ARG A O 1
ATOM 954 N N . PHE A 1 114 ? 10.252 -20.160 5.290 1.00 70.94 114 PHE A N 1
ATOM 955 C CA . PHE A 1 114 ? 9.640 -19.732 6.544 1.00 70.94 114 PHE A CA 1
ATOM 956 C C . PHE A 1 114 ? 9.160 -20.939 7.358 1.00 70.94 114 PHE A C 1
ATOM 958 O O . PHE A 1 114 ? 9.582 -21.091 8.501 1.00 70.94 114 PHE A O 1
ATOM 965 N N . TRP A 1 115 ? 8.388 -21.845 6.750 1.00 52.22 115 TRP A N 1
ATOM 966 C CA . TRP A 1 115 ? 7.914 -23.066 7.405 1.00 52.22 115 TRP A CA 1
ATOM 967 C C . TRP A 1 115 ? 9.044 -24.026 7.751 1.00 52.22 115 TRP A C 1
ATOM 969 O O . TRP A 1 115 ? 9.054 -24.550 8.852 1.00 52.22 115 TRP A O 1
ATOM 979 N N . SER A 1 116 ? 10.053 -24.187 6.895 1.00 62.97 116 SER A N 1
ATOM 980 C CA . SER A 1 116 ? 11.235 -24.998 7.212 1.00 62.97 116 SER A CA 1
ATOM 981 C C . SER A 1 116 ? 11.982 -24.470 8.444 1.00 62.97 116 SER A C 1
ATOM 983 O O . SER A 1 116 ? 12.354 -25.246 9.321 1.00 62.97 116 SER A O 1
ATOM 985 N N . ARG A 1 117 ? 12.141 -23.145 8.574 1.00 67.31 117 ARG A N 1
ATOM 986 C CA . ARG A 1 117 ? 12.767 -22.530 9.758 1.00 67.31 117 ARG A CA 1
ATOM 987 C C . ARG A 1 117 ? 11.887 -22.621 11.000 1.00 67.31 117 ARG A C 1
ATOM 989 O O . ARG A 1 117 ? 12.409 -22.833 12.090 1.00 67.31 117 ARG A O 1
ATOM 996 N N . LEU A 1 118 ? 10.577 -22.450 10.850 1.00 71.62 118 LEU A N 1
ATOM 997 C CA . LEU A 1 118 ? 9.627 -22.555 11.954 1.00 71.62 118 LEU A CA 1
ATOM 998 C C . LEU A 1 118 ? 9.554 -24.001 12.473 1.00 71.62 118 LEU A C 1
ATOM 1000 O O . LEU A 1 118 ? 9.664 -24.228 13.672 1.00 71.62 118 LEU A O 1
ATOM 1004 N N . TRP A 1 119 ? 9.477 -24.968 11.558 1.00 49.31 119 TRP A N 1
ATOM 1005 C CA . TRP A 1 119 ? 9.453 -26.403 11.830 1.00 49.31 119 TRP A CA 1
ATOM 1006 C C . TRP A 1 119 ? 10.767 -26.891 12.440 1.00 49.31 119 TRP A C 1
ATOM 1008 O O . TRP A 1 119 ? 10.755 -27.618 13.426 1.00 49.31 119 TRP A O 1
ATOM 1018 N N . SER A 1 120 ? 11.907 -26.418 11.927 1.00 65.69 120 SER A N 1
ATOM 1019 C CA . SER A 1 120 ? 13.222 -26.720 12.498 1.00 65.69 120 SER A CA 1
ATOM 1020 C C . SER A 1 120 ? 13.348 -26.204 13.935 1.00 65.69 120 SER A C 1
ATOM 1022 O O . SER A 1 120 ? 13.750 -26.957 14.814 1.00 65.69 120 SER A O 1
ATOM 1024 N N . ARG A 1 121 ? 12.921 -24.965 14.222 1.00 67.81 121 ARG A N 1
ATOM 1025 C CA . ARG A 1 121 ? 12.960 -24.412 15.592 1.00 67.81 121 ARG A CA 1
ATOM 1026 C C . ARG A 1 121 ? 11.966 -25.085 16.536 1.00 67.81 121 ARG A C 1
ATOM 1028 O O . ARG A 1 121 ? 12.244 -25.180 17.729 1.00 67.81 121 ARG A O 1
ATOM 1035 N N . PHE A 1 122 ? 10.826 -25.531 16.015 1.00 68.69 122 PHE A N 1
ATOM 1036 C CA . PHE A 1 122 ? 9.835 -26.292 16.767 1.00 68.69 122 PHE A CA 1
ATOM 1037 C C . PHE A 1 122 ? 10.391 -27.663 17.179 1.00 68.69 122 PHE A C 1
ATOM 1039 O O . PHE A 1 122 ? 10.384 -27.990 18.363 1.00 68.69 122 PHE A O 1
ATOM 1046 N N . TRP A 1 123 ? 10.989 -28.406 16.244 1.00 53.72 123 TRP A N 1
ATOM 1047 C CA . TRP A 1 123 ? 11.610 -29.706 16.522 1.00 53.72 123 TRP A CA 1
ATOM 1048 C C . TRP A 1 123 ? 12.857 -29.615 17.408 1.00 53.72 123 TRP A C 1
ATOM 1050 O O . TRP A 1 123 ? 13.017 -30.433 18.311 1.00 53.72 123 TRP A O 1
ATOM 1060 N N . SER A 1 124 ? 13.703 -28.594 17.236 1.00 67.31 124 SER A N 1
ATOM 1061 C CA . SER A 1 124 ? 14.862 -28.392 18.118 1.00 67.31 124 SER A CA 1
ATOM 1062 C C . SER A 1 124 ? 14.458 -28.134 19.572 1.00 67.31 124 SER A C 1
ATOM 1064 O O . SER A 1 124 ? 15.139 -28.591 20.480 1.00 67.31 124 SER A O 1
ATOM 1066 N N . ARG A 1 125 ? 13.337 -27.442 19.815 1.00 62.38 125 ARG A N 1
ATOM 1067 C CA . ARG A 1 125 ? 12.824 -27.229 21.180 1.00 62.38 125 ARG A CA 1
ATOM 1068 C C . ARG A 1 125 ? 12.191 -28.481 21.779 1.00 62.38 125 ARG A C 1
ATOM 1070 O O . ARG A 1 125 ? 12.277 -28.665 22.985 1.00 62.38 125 ARG A O 1
ATOM 1077 N N . LEU A 1 126 ? 11.580 -29.325 20.950 1.00 60.06 126 LEU A N 1
ATOM 1078 C CA . LEU A 1 126 ? 10.946 -30.561 21.403 1.00 60.06 126 LEU A CA 1
ATOM 1079 C C . LEU A 1 126 ? 11.986 -31.603 21.851 1.00 60.06 126 LEU A C 1
ATOM 1081 O O . LEU A 1 126 ? 11.784 -32.282 22.852 1.00 60.06 126 LEU A O 1
ATOM 1085 N N . TRP A 1 127 ? 13.120 -31.687 21.146 1.00 52.47 127 TRP A N 1
ATOM 1086 C CA . TRP A 1 127 ? 14.181 -32.655 21.442 1.00 52.47 127 TRP A CA 1
ATOM 1087 C C . TRP A 1 127 ? 15.115 -32.220 22.586 1.00 52.47 127 TRP A C 1
ATOM 1089 O O . TRP A 1 127 ? 15.643 -33.062 23.302 1.00 52.47 127 TRP A O 1
ATOM 1099 N N . SER A 1 128 ? 15.274 -30.916 22.835 1.00 55.38 128 SER A N 1
ATOM 1100 C CA . SER A 1 128 ? 16.069 -30.410 23.971 1.00 55.38 128 SER A CA 1
ATOM 1101 C C . SER A 1 128 ? 15.354 -30.464 25.331 1.00 55.38 128 SER A C 1
ATOM 1103 O O . SER A 1 128 ? 15.933 -30.034 26.319 1.00 55.38 128 SER A O 1
ATOM 1105 N N . SER A 1 129 ? 14.115 -30.964 25.402 1.00 52.22 129 SER A N 1
ATOM 1106 C CA . SER A 1 129 ? 13.340 -31.074 26.652 1.00 52.22 129 SER A CA 1
ATOM 1107 C C . SER A 1 129 ? 13.270 -32.505 27.216 1.00 52.22 129 SER A C 1
ATOM 1109 O O . SER A 1 129 ? 12.551 -32.726 28.186 1.00 52.22 129 SER A O 1
ATOM 1111 N N . HIS A 1 130 ? 13.961 -33.472 26.602 1.00 51.84 130 HIS A N 1
ATOM 1112 C CA . HIS A 1 130 ? 13.998 -34.887 27.015 1.00 51.84 130 HIS A CA 1
ATOM 1113 C C . HIS A 1 130 ? 15.438 -35.408 27.226 1.00 51.84 130 HIS A C 1
ATOM 1115 O O . HIS A 1 130 ? 15.707 -36.590 27.017 1.00 51.84 130 HIS A O 1
ATOM 1121 N N . GLY A 1 131 ? 16.366 -34.532 27.620 1.00 43.12 131 GLY A N 1
ATOM 1122 C CA . GLY A 1 131 ? 17.738 -34.884 28.000 1.00 43.12 131 GLY A CA 1
ATOM 1123 C C . GLY A 1 131 ? 18.105 -34.267 29.334 1.00 43.12 131 GLY A C 1
ATOM 1124 O O . GLY A 1 131 ? 17.805 -33.063 29.493 1.00 43.12 131 GLY A O 1
#

Mean predicted aligned error: 13.08 Å

Foldseek 3Di:
DVVVVVVVVVVVVCVCVVVVVVVVVVFLVVCCVVVVCPPDDSVVSSVVLVVQVVVVVVDVDDGDGPDDPVVVVVLCCQLCVVPPVDHDPVSVVVSVVVVVVVVVVVVVVVVVVVCVVVVVVVVVVVVVVPD

pLDDT: mean 78.78, std 13.5, range [43.12, 97.19]

InterPro domains:
  IPR039879 EF-hand calcium-binding domain-containing protein 10 [PTHR21847] (4-97)
  IPR049760 EF-hand calcium-binding domain-containing protein 10, dimerization/docking domain [cd22976] (9-57)
  IPR056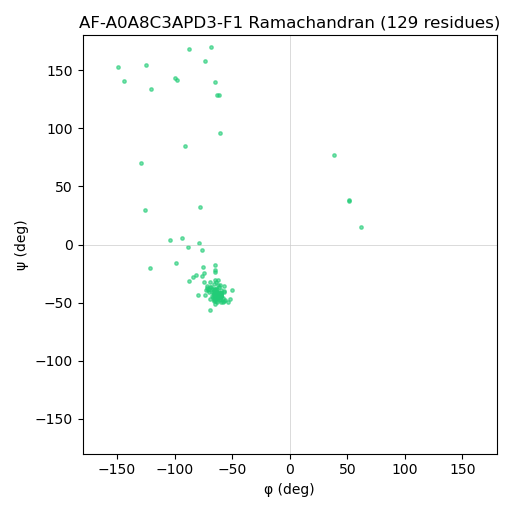587 EFCAB10, C-terminal EF-hand [PF24548] (70-94)

Solvent-accessible surface area (backbone atoms only — not comparable to full-atom values): 7572 Å² total; per-residue (Å²): 114,70,75,57,56,54,49,55,52,48,54,50,52,51,49,38,59,75,67,43,46,65,61,50,50,52,50,54,51,51,44,49,67,70,68,45,62,86,87,51,58,72,66,59,55,52,51,52,47,51,52,46,37,55,50,26,75,78,39,102,46,85,50,80,62,86,75,39,71,70,56,43,53,52,51,47,46,68,45,28,77,81,69,72,88,61,68,54,73,67,42,48,55,51,37,51,52,52,51,49,53,55,50,50,60,52,52,52,56,50,50,51,53,50,49,50,52,51,51,49,55,51,52,54,57,62,62,67,71,79,117

Organism: Cyclopterus lumpus (NCBI:txid8103)

Radius of gyration: 21.7 Å; Cα contacts (8 Å, |Δi|>4): 44; chains: 1; bounding box: 47×53×57 Å

Sequence (131 aa):
MEKMATQREQDAADYLKKHKIPELLENLTSMLFFYRPGQKKPREFLVEQLELLKISQQSNINGPSLFNKANLDAVFGILDPANQKHITFAQYKQGEHVIWTVYYRRRHRLWSRFWSRLWSRFWSRLWSSHG